Protein AF-A0A9X3WVS4-F1 (afdb_monomer_lite)

Radius of gyration: 22.99 Å; chains: 1; bounding box: 55×30×57 Å

pLDDT: mean 90.6, std 6.57, range [45.66, 96.5]

Secondary structure (DSSP, 8-state):
-EEEEEETTTTEEEEE-HHHHHT---GGGGT-TTTT-EEEETTT-TTT--SS-TTSHHHHHHHTTHHHHHHHHHIIIIIS-TTS-----HHHHHHHHHHHHHHHHHHHHHHHHTT-GGGTT-SS--

Sequence (126 aa):
MCNGGFEKDRQTLKKLCPAKQMGIICEGQAQCPVAQGIRIPLSEDRRIFTPIDRSSYKWEKEYDKRTAVERVNSRLDVSFGFELHTIRGMAEMKLRCGLALCVMLAMALGRIKENQPKKMRSLASA

Organism: NCBI:txid2950438

Foldseek 3Di:
DDWPAADVVQQWTWAADCCVVVVNDDPCLVVDPQNGTDIHHCVVDVVQDDNDHCPDPVVVVVVVCVVVVVVVVCCVCPVVPVVVVPDDDPVVVVVSNVVSVVVLQVQLVVCVVVVNNVCSRPPDPD

Structure (mmCIF, N/CA/C/O backbone):
data_AF-A0A9X3WVS4-F1
#
_entry.id   AF-A0A9X3WVS4-F1
#
loop_
_atom_site.group_PDB
_atom_site.id
_atom_site.type_symbol
_atom_site.label_atom_id
_atom_site.label_alt_id
_atom_site.label_comp_id
_atom_site.label_asym_id
_atom_site.label_entity_id
_atom_site.label_seq_id
_atom_site.pdbx_PDB_ins_code
_atom_site.Cartn_x
_atom_site.Cartn_y
_atom_site.Cartn_z
_atom_site.occupancy
_atom_site.B_iso_or_equiv
_atom_site.auth_seq_id
_atom_site.auth_comp_id
_atom_site.auth_asym_id
_atom_site.auth_atom_id
_atom_site.pdbx_PDB_model_num
ATOM 1 N N . MET A 1 1 ? 17.097 4.059 -15.216 1.00 78.56 1 MET A N 1
ATOM 2 C CA . MET A 1 1 ? 16.549 3.183 -16.281 1.00 78.56 1 MET A CA 1
ATOM 3 C C . MET A 1 1 ? 15.075 3.491 -16.464 1.00 78.56 1 MET A C 1
ATOM 5 O O . MET A 1 1 ? 14.419 3.776 -15.468 1.00 78.56 1 MET A O 1
ATOM 9 N N . CYS A 1 2 ? 14.561 3.452 -17.692 1.00 85.62 2 CYS A N 1
ATOM 10 C CA . CYS A 1 2 ? 13.142 3.697 -17.954 1.00 85.62 2 CYS A CA 1
ATOM 11 C C . CYS A 1 2 ? 12.296 2.498 -17.504 1.00 85.62 2 CYS A C 1
ATOM 13 O O . CYS A 1 2 ? 12.762 1.357 -17.525 1.00 85.62 2 CYS A O 1
ATOM 15 N N . ASN A 1 3 ? 11.057 2.746 -17.087 1.00 89.38 3 ASN A N 1
ATOM 16 C CA . ASN A 1 3 ? 10.135 1.685 -16.697 1.00 89.38 3 ASN A CA 1
ATOM 17 C C . ASN A 1 3 ? 9.663 0.905 -17.939 1.00 89.38 3 ASN A C 1
ATOM 19 O O . ASN A 1 3 ? 9.114 1.497 -18.864 1.00 89.38 3 ASN A O 1
ATOM 23 N N . GLY A 1 4 ? 9.884 -0.409 -17.953 1.00 88.56 4 GLY A N 1
ATOM 24 C CA . GLY A 1 4 ? 9.429 -1.334 -18.994 1.00 88.56 4 GLY A CA 1
ATOM 25 C C . GLY A 1 4 ? 8.180 -2.136 -18.624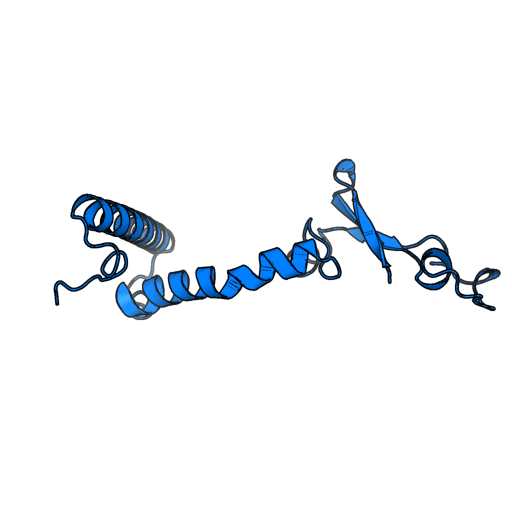 1.00 88.56 4 GLY A C 1
ATOM 26 O O . GLY A 1 4 ? 7.755 -2.968 -19.422 1.00 88.56 4 GLY A O 1
ATOM 27 N N . GLY A 1 5 ? 7.607 -1.901 -17.442 1.00 90.81 5 GLY A N 1
ATOM 28 C CA . GLY A 1 5 ? 6.403 -2.560 -16.947 1.00 90.81 5 GLY A CA 1
ATOM 29 C C . GLY A 1 5 ? 6.663 -3.824 -16.124 1.00 90.81 5 GLY A C 1
ATOM 30 O O . GLY A 1 5 ? 7.791 -4.305 -15.990 1.00 90.81 5 GLY A O 1
ATOM 31 N N . PHE A 1 6 ? 5.579 -4.350 -15.553 1.00 94.12 6 PHE A N 1
ATOM 32 C CA . PHE A 1 6 ? 5.568 -5.589 -14.779 1.00 94.12 6 PHE A CA 1
ATOM 33 C C . PHE A 1 6 ? 5.176 -6.777 -15.663 1.00 94.12 6 PHE A C 1
ATOM 35 O O . PHE A 1 6 ? 4.113 -6.774 -16.283 1.00 94.12 6 PHE A O 1
ATOM 42 N N . GLU A 1 7 ? 6.023 -7.804 -15.698 1.00 93.88 7 GLU A N 1
ATOM 43 C CA . GLU A 1 7 ? 5.786 -9.055 -16.420 1.00 93.88 7 GLU A CA 1
ATOM 44 C C . GLU A 1 7 ? 5.186 -10.089 -15.447 1.00 93.88 7 GLU A C 1
ATOM 46 O O . GLU A 1 7 ? 5.901 -10.706 -14.654 1.00 93.88 7 GLU A O 1
ATOM 51 N N . LYS A 1 8 ? 3.858 -10.279 -15.498 1.00 92.50 8 LYS A N 1
ATOM 52 C CA . LYS A 1 8 ? 3.109 -11.121 -14.543 1.00 92.50 8 LYS A CA 1
ATOM 53 C C . LYS A 1 8 ? 3.570 -12.581 -14.531 1.00 92.50 8 LYS A C 1
ATOM 55 O O . LYS A 1 8 ? 3.745 -13.134 -13.446 1.00 92.50 8 LYS A O 1
ATOM 60 N N . ASP A 1 9 ? 3.803 -13.174 -15.699 1.00 93.75 9 ASP A N 1
ATOM 61 C CA . ASP A 1 9 ? 4.169 -14.595 -15.821 1.00 93.75 9 ASP A CA 1
ATOM 62 C C . ASP A 1 9 ? 5.558 -14.890 -15.245 1.00 93.75 9 ASP A C 1
ATOM 64 O O . ASP A 1 9 ? 5.817 -15.979 -14.745 1.00 93.75 9 ASP A O 1
ATOM 68 N N . ARG A 1 10 ? 6.453 -13.896 -15.282 1.00 92.00 10 ARG A N 1
ATOM 69 C CA . ARG A 1 10 ? 7.840 -14.010 -14.812 1.00 92.00 10 ARG A CA 1
ATOM 70 C C . ARG A 1 10 ? 8.045 -13.459 -13.405 1.00 92.00 10 ARG A C 1
ATOM 72 O O . ARG A 1 10 ? 9.109 -13.662 -12.834 1.00 92.00 10 ARG A O 1
ATOM 79 N N . GLN A 1 11 ? 7.053 -12.749 -12.858 1.00 93.75 11 GLN A N 1
ATOM 80 C CA . GLN A 1 11 ? 7.178 -11.992 -11.610 1.00 93.75 11 GLN A CA 1
ATOM 81 C C . GLN A 1 11 ? 8.423 -11.084 -11.617 1.00 93.75 11 GLN A C 1
ATOM 83 O O . GLN A 1 11 ? 9.182 -11.032 -10.648 1.00 93.75 11 GLN A O 1
ATOM 88 N N . THR A 1 12 ? 8.630 -10.360 -12.722 1.00 94.88 12 THR A N 1
ATOM 89 C CA . THR A 1 12 ? 9.777 -9.461 -12.925 1.00 94.88 12 THR A CA 1
ATOM 90 C C . THR A 1 12 ? 9.337 -8.044 -13.274 1.00 94.88 12 THR A C 1
ATOM 92 O O . THR A 1 12 ? 8.360 -7.832 -13.994 1.00 94.88 12 THR A O 1
ATOM 95 N N . LEU A 1 13 ? 10.099 -7.055 -12.806 1.00 94.19 13 LEU A N 1
ATOM 96 C CA . LEU A 1 13 ? 10.047 -5.687 -13.316 1.00 94.19 13 LEU A CA 1
ATOM 97 C C . LEU A 1 13 ? 11.056 -5.536 -14.450 1.00 94.19 13 LEU A C 1
ATOM 99 O O . LEU A 1 13 ? 12.253 -5.774 -14.269 1.00 94.19 13 LEU A O 1
ATOM 103 N N . LYS A 1 14 ? 10.580 -5.116 -15.619 1.00 93.31 14 LYS A N 1
ATOM 104 C CA . LYS A 1 14 ? 11.440 -4.819 -16.760 1.00 93.31 14 LYS A CA 1
ATOM 105 C C . LYS A 1 14 ? 11.924 -3.377 -16.664 1.00 93.31 14 LYS A C 1
ATOM 107 O O . LYS A 1 14 ? 11.131 -2.449 -16.533 1.00 93.31 14 LYS A O 1
ATOM 112 N N . LYS A 1 15 ? 13.232 -3.173 -16.774 1.00 92.19 15 LYS A N 1
ATOM 113 C CA . LYS A 1 15 ? 13.874 -1.858 -16.818 1.00 92.19 15 LYS A CA 1
ATOM 114 C C . LYS A 1 15 ? 14.543 -1.683 -18.169 1.00 92.19 15 LYS A C 1
ATOM 116 O O . LYS A 1 15 ? 15.372 -2.494 -18.554 1.00 92.19 15 LYS A O 1
ATOM 121 N N . LEU A 1 16 ? 14.171 -0.641 -18.898 1.00 91.38 16 LEU A N 1
ATOM 122 C CA . LEU A 1 16 ? 14.650 -0.376 -20.252 1.00 91.38 16 LEU A CA 1
ATOM 123 C C . LEU A 1 16 ? 15.845 0.580 -20.243 1.00 91.38 16 LEU A C 1
ATOM 125 O O . LEU A 1 16 ? 15.983 1.434 -19.358 1.00 91.38 16 LEU A O 1
ATOM 129 N N . CYS A 1 17 ? 16.685 0.455 -21.271 1.00 90.38 17 CYS A N 1
ATOM 130 C CA . CYS A 1 17 ? 17.769 1.393 -21.528 1.00 90.38 17 CYS A CA 1
ATOM 131 C C . CYS A 1 17 ? 17.203 2.813 -21.756 1.00 90.38 17 CYS A C 1
ATOM 133 O O . CYS A 1 17 ? 16.389 2.991 -22.666 1.00 90.38 17 CYS A O 1
ATOM 135 N N . PRO A 1 18 ? 17.627 3.824 -20.970 1.00 88.88 18 PRO A N 1
ATOM 136 C CA . PRO A 1 18 ? 17.181 5.204 -21.155 1.00 88.88 18 PRO A CA 1
ATOM 137 C C . PRO A 1 18 ? 17.539 5.773 -22.519 1.00 88.88 18 PRO A C 1
ATOM 139 O O . PRO A 1 18 ? 16.694 6.400 -23.140 1.00 88.88 18 PRO A O 1
ATOM 142 N N . ALA A 1 19 ? 18.754 5.509 -23.007 1.00 89.31 19 ALA A N 1
ATOM 143 C CA . ALA A 1 19 ? 19.219 6.044 -24.282 1.00 89.31 19 ALA A CA 1
ATOM 144 C C . ALA A 1 19 ? 18.302 5.614 -25.434 1.00 89.31 19 ALA A C 1
ATOM 146 O O . ALA A 1 19 ? 17.805 6.446 -26.184 1.00 89.31 19 ALA A O 1
ATOM 147 N N . LYS A 1 20 ? 17.957 4.322 -25.479 1.00 86.62 20 LYS A N 1
ATOM 148 C CA . LYS A 1 20 ? 17.029 3.781 -26.477 1.00 86.62 20 LYS A CA 1
ATOM 149 C C . LYS A 1 20 ? 15.616 4.349 -26.340 1.00 86.62 20 LYS A C 1
ATOM 151 O O . LYS A 1 20 ? 14.981 4.634 -27.347 1.00 86.62 20 LYS A O 1
ATOM 156 N N . GLN A 1 21 ? 15.120 4.500 -25.112 1.00 88.44 21 GLN A N 1
ATOM 157 C CA . GLN A 1 21 ? 13.737 4.921 -24.880 1.00 88.44 21 GLN A CA 1
ATOM 158 C C . GLN A 1 21 ? 13.525 6.432 -25.011 1.00 88.44 21 GLN A C 1
ATOM 160 O O . GLN A 1 21 ? 12.426 6.866 -25.337 1.00 88.44 21 GLN A O 1
ATOM 165 N N . MET A 1 22 ? 14.564 7.225 -24.757 1.00 87.19 22 MET A N 1
ATOM 166 C CA . MET A 1 22 ? 14.542 8.686 -24.850 1.00 87.19 22 MET A CA 1
ATOM 167 C C . MET A 1 22 ? 15.163 9.204 -26.156 1.00 87.19 22 MET A C 1
ATOM 169 O O . MET A 1 22 ? 15.255 10.412 -26.337 1.00 87.19 22 MET A O 1
ATOM 173 N N . GLY A 1 23 ? 15.593 8.313 -27.059 1.00 88.00 23 GLY A N 1
ATOM 174 C CA . GLY A 1 23 ? 16.173 8.679 -28.356 1.00 88.00 23 GLY A CA 1
ATOM 175 C C . GLY A 1 23 ? 17.554 9.339 -28.272 1.00 88.00 23 GLY A C 1
ATOM 176 O O . GLY A 1 23 ? 17.930 10.082 -29.171 1.00 88.00 23 GLY A O 1
ATOM 177 N N . ILE A 1 24 ? 18.305 9.095 -27.196 1.00 89.56 24 ILE A N 1
ATOM 178 C CA . ILE A 1 24 ? 19.643 9.662 -26.988 1.00 89.56 24 ILE A CA 1
ATOM 179 C C . ILE A 1 24 ? 20.673 8.744 -27.649 1.00 89.56 24 ILE A C 1
ATOM 181 O O . ILE A 1 24 ? 20.667 7.532 -27.421 1.00 89.56 24 ILE A O 1
ATOM 185 N N . ILE A 1 25 ? 21.585 9.321 -28.434 1.00 89.25 25 ILE A N 1
ATOM 186 C CA . ILE A 1 25 ? 22.692 8.578 -29.041 1.00 89.25 25 ILE A CA 1
ATOM 187 C C . ILE A 1 25 ? 23.701 8.233 -27.945 1.00 89.25 25 ILE A C 1
ATOM 189 O O . ILE A 1 25 ? 24.265 9.114 -27.301 1.00 89.25 25 ILE A O 1
ATOM 193 N N . CYS A 1 26 ? 23.909 6.938 -27.713 1.00 88.56 26 CYS A N 1
ATOM 194 C CA . CYS A 1 26 ? 24.881 6.432 -26.753 1.00 88.56 26 CYS A CA 1
ATOM 195 C C . CYS A 1 26 ? 26.007 5.719 -27.505 1.00 88.56 26 CYS A C 1
ATOM 197 O O . CYS A 1 26 ? 25.794 4.653 -28.078 1.00 88.56 26 CYS A O 1
ATOM 199 N N . GLU A 1 27 ? 27.212 6.287 -27.473 1.00 89.31 27 GLU A N 1
ATOM 200 C CA . GLU A 1 27 ? 28.397 5.746 -28.162 1.00 89.31 27 GLU A CA 1
ATOM 201 C C . GLU A 1 27 ? 28.744 4.320 -27.697 1.00 89.31 27 GLU A C 1
ATOM 203 O O . GLU A 1 27 ? 29.131 3.467 -28.491 1.00 89.31 27 GLU A O 1
ATOM 208 N N . GLY A 1 28 ? 28.507 4.018 -26.416 1.00 87.94 28 GLY A N 1
ATOM 209 C CA . GLY A 1 28 ? 28.723 2.696 -25.823 1.00 87.94 28 GLY A CA 1
ATOM 210 C C . GLY A 1 28 ? 27.591 1.688 -26.050 1.00 87.94 28 GLY A C 1
ATOM 211 O O . GLY A 1 28 ? 27.637 0.591 -25.494 1.00 87.94 28 GLY A O 1
ATOM 212 N N . GLN A 1 29 ? 26.553 2.017 -26.829 1.00 85.00 29 GLN A N 1
ATOM 213 C CA . GLN A 1 29 ? 25.376 1.153 -26.975 1.00 85.00 29 GLN A CA 1
ATOM 214 C C . GLN A 1 29 ? 25.715 -0.226 -27.561 1.00 85.00 29 GLN A C 1
ATOM 216 O O . GLN A 1 29 ? 25.109 -1.214 -27.150 1.00 85.00 29 GLN A O 1
ATOM 221 N N . ALA A 1 30 ? 26.692 -0.303 -28.470 1.00 85.25 30 ALA A N 1
ATOM 222 C CA . ALA A 1 30 ? 27.109 -1.555 -29.107 1.00 85.25 30 ALA A CA 1
ATOM 223 C C . ALA A 1 30 ? 27.800 -2.533 -28.139 1.00 85.25 30 ALA A C 1
ATOM 225 O O . ALA A 1 30 ? 27.710 -3.743 -28.319 1.00 85.25 30 ALA A O 1
ATOM 226 N N . GLN A 1 31 ? 28.468 -2.015 -27.106 1.00 91.00 31 GLN A N 1
ATOM 227 C CA . GLN A 1 31 ? 29.233 -2.810 -26.136 1.00 91.00 31 GLN A CA 1
ATOM 228 C C . GLN A 1 31 ? 28.471 -3.011 -24.816 1.00 91.00 31 GLN A C 1
ATOM 230 O O . GLN A 1 31 ? 28.911 -3.755 -23.942 1.00 91.00 31 GLN A O 1
ATOM 235 N N . CYS A 1 32 ? 27.327 -2.344 -24.645 1.00 88.06 32 CYS A N 1
ATOM 236 C CA . CYS A 1 32 ? 26.597 -2.328 -23.387 1.00 88.06 32 CYS A CA 1
ATOM 237 C C . CYS A 1 32 ? 25.792 -3.629 -23.179 1.00 88.06 32 CYS A C 1
ATOM 239 O O . CYS A 1 32 ? 24.824 -3.875 -23.907 1.00 88.06 32 CYS A O 1
ATOM 241 N N . PRO A 1 33 ? 26.084 -4.425 -22.130 1.00 85.44 33 PRO A N 1
ATOM 242 C CA . PRO A 1 33 ? 25.406 -5.703 -21.882 1.00 85.44 33 PRO A CA 1
ATOM 243 C C . PRO A 1 33 ? 23.924 -5.538 -21.508 1.00 85.44 33 PRO A C 1
ATOM 245 O O . PRO A 1 33 ? 23.147 -6.485 -21.580 1.00 85.44 33 PRO A O 1
ATOM 248 N N . VAL A 1 34 ? 23.510 -4.325 -21.124 1.00 85.94 34 VAL A N 1
ATOM 249 C CA . VAL A 1 34 ? 22.138 -3.992 -20.710 1.00 85.94 34 VAL A CA 1
ATOM 250 C C . VAL A 1 34 ? 21.405 -3.111 -21.727 1.00 85.94 34 VAL A C 1
ATOM 252 O O . VAL A 1 34 ? 20.359 -2.542 -21.411 1.00 85.94 34 VAL A O 1
ATOM 255 N N . ALA A 1 35 ? 21.912 -2.995 -22.960 1.00 83.56 35 ALA A N 1
ATOM 256 C CA . ALA A 1 35 ? 21.332 -2.139 -24.002 1.00 83.56 35 ALA A CA 1
ATOM 257 C C . ALA A 1 35 ? 19.854 -2.460 -24.315 1.00 83.56 35 ALA A C 1
ATOM 259 O O . ALA A 1 35 ? 19.081 -1.572 -24.680 1.00 83.56 35 ALA A O 1
ATOM 260 N N . GLN A 1 36 ? 19.430 -3.716 -24.139 1.00 83.25 36 GLN A N 1
ATOM 261 C CA . GLN A 1 36 ? 18.036 -4.145 -24.325 1.00 83.25 36 GLN A CA 1
ATOM 262 C C . GLN A 1 36 ? 17.153 -3.947 -23.078 1.00 83.25 36 GLN A C 1
ATOM 264 O O . GLN A 1 36 ? 15.926 -4.044 -23.164 1.00 83.25 36 GLN A O 1
ATOM 269 N N . GLY A 1 37 ? 17.763 -3.629 -21.936 1.00 89.06 37 GLY A N 1
ATOM 270 C CA . GLY A 1 37 ? 17.127 -3.581 -20.627 1.00 89.06 37 GLY A CA 1
ATOM 271 C C . GLY A 1 37 ? 17.382 -4.828 -19.780 1.00 89.06 37 GLY A C 1
ATOM 272 O O . GLY A 1 37 ? 17.787 -5.874 -20.280 1.00 89.06 37 GLY A O 1
ATOM 273 N N . ILE A 1 38 ? 17.123 -4.704 -18.481 1.00 93.00 38 ILE A N 1
ATOM 274 C CA . ILE A 1 38 ? 17.255 -5.777 -17.491 1.00 93.00 38 ILE A CA 1
ATOM 275 C C . ILE A 1 38 ? 15.887 -6.176 -16.947 1.00 93.00 38 ILE A C 1
ATOM 277 O O . ILE A 1 38 ? 14.918 -5.415 -17.014 1.00 93.00 38 ILE A O 1
ATOM 281 N N . ARG A 1 39 ? 15.816 -7.374 -16.377 1.00 93.50 39 ARG A N 1
ATOM 282 C CA . ARG A 1 39 ? 14.658 -7.851 -15.624 1.00 93.50 39 ARG A CA 1
ATOM 283 C C . ARG A 1 39 ? 15.083 -8.081 -14.192 1.00 93.50 39 ARG A C 1
ATOM 285 O O . ARG A 1 39 ? 16.076 -8.761 -13.962 1.00 93.50 39 ARG A O 1
ATOM 292 N N . ILE A 1 40 ? 14.327 -7.521 -13.260 1.00 93.56 40 ILE A N 1
ATOM 293 C CA . ILE A 1 40 ? 14.586 -7.660 -11.833 1.00 93.56 40 ILE A CA 1
ATOM 294 C C . ILE A 1 40 ? 13.461 -8.510 -11.237 1.00 93.56 40 ILE A C 1
ATOM 296 O O . ILE A 1 40 ? 12.302 -8.080 -11.292 1.00 93.56 40 ILE A O 1
ATOM 300 N N . PRO A 1 41 ? 13.753 -9.714 -10.717 1.00 95.12 41 PRO A N 1
ATOM 301 C CA . PRO A 1 41 ? 12.766 -10.534 -10.024 1.00 95.12 41 PRO A CA 1
ATOM 302 C C . PRO A 1 41 ? 12.213 -9.825 -8.786 1.00 95.12 41 PRO A C 1
ATOM 304 O O . PRO A 1 41 ? 12.960 -9.232 -8.012 1.00 95.12 41 PRO A O 1
ATOM 307 N N . LEU A 1 42 ? 10.905 -9.944 -8.546 1.00 93.50 42 LEU A N 1
ATOM 308 C CA . LEU A 1 42 ? 10.280 -9.450 -7.310 1.00 93.50 42 LEU A CA 1
ATOM 309 C C . LEU A 1 42 ? 10.793 -10.183 -6.056 1.00 93.50 42 LEU A C 1
ATOM 311 O O . LEU A 1 42 ? 10.611 -9.697 -4.942 1.00 93.50 42 LEU A O 1
ATOM 315 N N . SER A 1 43 ? 11.387 -11.367 -6.225 1.00 95.00 43 SER A N 1
ATOM 316 C CA . SER A 1 43 ? 11.974 -12.161 -5.143 1.00 95.00 43 SER A CA 1
ATOM 317 C C . SER A 1 43 ? 13.301 -11.614 -4.626 1.00 95.00 43 SER A C 1
ATOM 319 O O . SER A 1 43 ? 13.672 -11.983 -3.519 1.00 95.00 43 SER A O 1
ATOM 321 N N . GLU A 1 44 ? 13.990 -10.759 -5.392 1.00 93.69 44 GLU A N 1
ATOM 322 C CA . GLU A 1 44 ? 15.276 -10.168 -4.992 1.00 93.69 44 GLU A CA 1
ATOM 323 C C . GLU A 1 44 ? 15.123 -9.374 -3.688 1.00 93.69 44 GLU A C 1
ATOM 325 O O . GLU A 1 44 ? 15.828 -9.592 -2.711 1.00 93.69 44 GLU A O 1
ATOM 330 N N . ASP A 1 45 ? 14.118 -8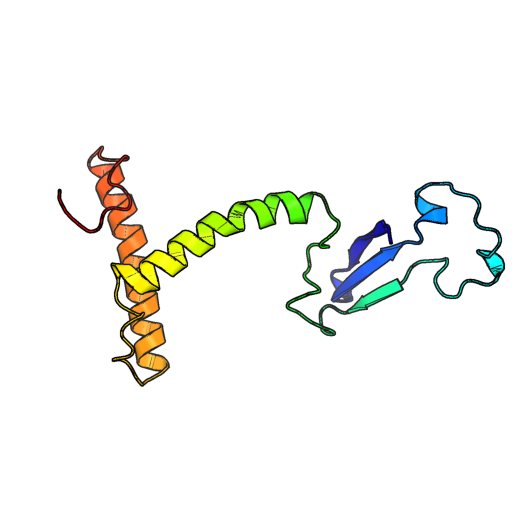.499 -3.654 1.00 92.75 45 ASP A N 1
ATOM 331 C CA . ASP A 1 45 ? 13.653 -7.833 -2.445 1.00 92.75 45 ASP A CA 1
ATOM 332 C C . ASP A 1 45 ? 12.202 -7.394 -2.657 1.00 92.75 45 ASP A C 1
ATOM 334 O O . ASP A 1 45 ? 11.920 -6.438 -3.379 1.00 92.75 45 ASP A O 1
ATOM 338 N N . ARG A 1 46 ? 11.265 -8.070 -1.987 1.00 88.56 46 ARG A N 1
ATOM 339 C CA . ARG A 1 46 ? 9.821 -7.808 -2.107 1.00 88.56 46 ARG A CA 1
ATOM 340 C C . ARG A 1 46 ? 9.403 -6.442 -1.544 1.00 88.56 46 ARG A C 1
ATOM 342 O O . ARG A 1 46 ? 8.316 -5.959 -1.859 1.00 88.56 46 ARG A O 1
ATOM 349 N N . ARG A 1 47 ? 10.220 -5.827 -0.681 1.00 88.56 47 ARG A N 1
ATOM 350 C CA . ARG A 1 47 ? 9.980 -4.480 -0.135 1.00 88.56 47 ARG A CA 1
ATOM 351 C C . ARG A 1 47 ? 10.376 -3.413 -1.148 1.00 88.56 47 ARG A C 1
ATOM 353 O O . ARG A 1 47 ? 9.745 -2.354 -1.207 1.00 88.56 47 ARG A O 1
ATOM 360 N N . ILE A 1 48 ? 11.411 -3.683 -1.942 1.00 89.12 48 ILE A N 1
ATOM 361 C CA . ILE A 1 48 ? 11.909 -2.769 -2.973 1.00 89.12 48 ILE A CA 1
ATOM 362 C C . ILE A 1 48 ? 11.172 -2.964 -4.295 1.00 89.12 48 ILE A C 1
ATOM 364 O O . ILE A 1 48 ? 10.626 -2.009 -4.853 1.00 89.12 48 ILE A O 1
ATOM 368 N N . PHE A 1 49 ? 11.117 -4.199 -4.770 1.00 92.50 49 PHE A N 1
ATOM 369 C CA . PHE A 1 49 ? 10.525 -4.578 -6.039 1.00 92.50 49 PHE A CA 1
ATOM 370 C C . PHE A 1 49 ? 9.107 -5.084 -5.808 1.00 92.50 49 PHE A C 1
ATOM 372 O O . PHE A 1 49 ? 8.867 -6.206 -5.362 1.00 92.50 49 PHE A O 1
ATOM 379 N N . THR A 1 50 ? 8.146 -4.220 -6.120 1.00 92.12 50 THR A N 1
ATOM 380 C CA . THR A 1 50 ? 6.721 -4.555 -6.084 1.00 92.12 50 THR A CA 1
ATOM 381 C C . THR A 1 50 ? 6.176 -4.694 -7.509 1.00 92.12 50 THR A C 1
ATOM 383 O O . THR A 1 50 ? 6.833 -4.264 -8.456 1.00 92.12 50 THR A O 1
ATOM 386 N N . PRO A 1 51 ? 4.961 -5.237 -7.705 1.00 92.44 51 PRO A N 1
ATOM 387 C CA . PRO A 1 51 ? 4.325 -5.282 -9.025 1.00 92.44 51 PRO A CA 1
ATOM 388 C C . PRO A 1 51 ? 4.111 -3.904 -9.669 1.00 92.44 51 PRO A C 1
ATOM 390 O O . PRO A 1 51 ? 3.854 -3.812 -10.866 1.00 92.44 51 PRO A O 1
ATOM 393 N N . ILE A 1 52 ? 4.177 -2.828 -8.881 1.00 91.81 52 ILE A N 1
ATOM 394 C CA . ILE A 1 52 ? 4.162 -1.461 -9.383 1.00 91.81 52 ILE A CA 1
ATOM 395 C C . ILE A 1 52 ? 5.594 -0.940 -9.324 1.00 91.81 52 ILE A C 1
ATOM 397 O O . ILE A 1 52 ? 6.217 -0.861 -8.266 1.00 91.81 52 ILE A O 1
ATOM 401 N N . ASP A 1 53 ? 6.118 -0.580 -10.486 1.00 90.81 53 ASP A N 1
ATOM 402 C CA . ASP A 1 53 ? 7.457 -0.031 -10.585 1.00 90.81 53 ASP A CA 1
ATOM 403 C C . ASP A 1 53 ? 7.556 1.314 -9.845 1.00 90.81 53 ASP A C 1
ATOM 405 O O . ASP A 1 53 ? 6.766 2.222 -10.110 1.00 90.81 53 ASP A O 1
ATOM 409 N N . ARG A 1 54 ? 8.548 1.462 -8.959 1.00 89.75 54 ARG A N 1
ATOM 410 C CA . ARG A 1 54 ? 8.763 2.677 -8.156 1.00 89.75 54 ARG A CA 1
ATOM 411 C C . ARG A 1 54 ? 8.977 3.951 -8.973 1.00 89.75 54 ARG A C 1
ATOM 413 O O . ARG A 1 54 ? 8.659 5.029 -8.493 1.00 89.75 54 ARG A O 1
ATOM 420 N N . SER A 1 55 ? 9.506 3.844 -10.193 1.00 89.06 55 SER A N 1
ATOM 421 C CA . SER A 1 55 ? 9.704 4.993 -11.083 1.00 89.06 55 SER A CA 1
ATOM 422 C C . SER A 1 55 ? 8.479 5.286 -11.956 1.00 89.06 55 SER A C 1
ATOM 424 O O . SER A 1 55 ? 8.590 6.016 -12.936 1.00 89.06 55 SER A O 1
ATOM 426 N N . SER A 1 56 ? 7.332 4.656 -11.688 1.00 90.62 56 SER A N 1
ATOM 427 C CA . SER A 1 56 ? 6.091 4.898 -12.424 1.00 90.62 56 SER A CA 1
ATOM 428 C C . SER A 1 56 ? 5.239 5.973 -11.755 1.00 90.62 56 SER A C 1
ATOM 430 O O . SER A 1 56 ? 5.121 6.009 -10.534 1.00 90.62 56 SER A O 1
ATOM 432 N N . TYR A 1 57 ? 4.516 6.754 -12.560 1.00 91.81 57 TYR A N 1
ATOM 433 C CA . TYR A 1 57 ? 3.483 7.669 -12.056 1.00 91.81 57 TYR A CA 1
ATOM 434 C C . TYR A 1 57 ? 2.385 6.952 -11.257 1.00 91.81 57 TYR A C 1
ATOM 436 O O . TYR A 1 57 ? 1.727 7.545 -10.409 1.00 91.81 57 TYR A O 1
ATOM 444 N N . LYS A 1 58 ? 2.156 5.659 -11.530 1.00 93.38 58 LYS A N 1
ATOM 445 C CA . LYS A 1 58 ? 1.215 4.848 -10.751 1.00 93.38 58 LYS A CA 1
ATOM 446 C C . LYS A 1 58 ? 1.727 4.630 -9.328 1.00 93.38 58 LYS A C 1
ATOM 448 O O . LYS A 1 58 ? 0.931 4.703 -8.402 1.00 93.38 58 LYS A O 1
ATOM 453 N N . TRP A 1 59 ? 3.023 4.369 -9.156 1.00 93.38 59 TRP A N 1
ATOM 454 C CA . TRP A 1 59 ? 3.620 4.241 -7.829 1.00 93.38 59 TRP A CA 1
ATOM 455 C C . TRP A 1 59 ? 3.469 5.528 -7.037 1.00 93.38 59 TRP A C 1
ATOM 457 O O . TRP A 1 59 ? 2.978 5.465 -5.922 1.00 93.38 59 TRP A O 1
ATOM 467 N N . GLU A 1 60 ? 3.821 6.669 -7.628 1.00 93.75 60 GLU A N 1
ATOM 468 C CA . GLU A 1 60 ? 3.684 7.987 -6.999 1.00 93.75 60 GLU A CA 1
ATOM 469 C C . GLU A 1 60 ? 2.260 8.211 -6.465 1.00 93.75 60 GLU A C 1
ATOM 471 O O . GLU A 1 60 ? 2.062 8.332 -5.259 1.00 93.75 60 GLU A O 1
ATOM 476 N N . LYS A 1 61 ? 1.248 8.080 -7.334 1.00 95.19 61 LYS A N 1
ATOM 477 C CA . LYS A 1 61 ? -0.170 8.246 -6.963 1.00 95.19 61 LYS A CA 1
ATOM 478 C C . LYS A 1 61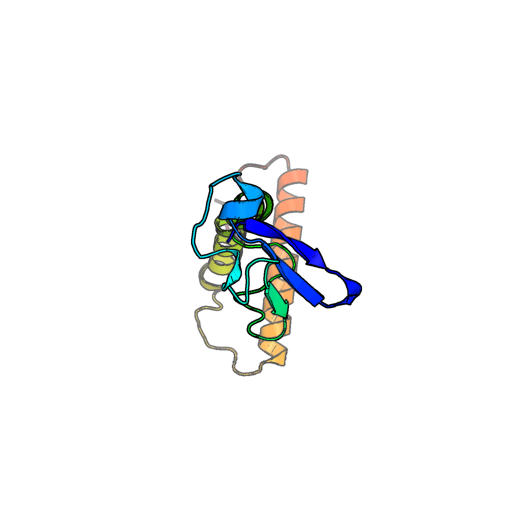 ? -0.644 7.299 -5.858 1.00 95.19 61 LYS A C 1
ATOM 480 O O . LYS A 1 61 ? -1.501 7.664 -5.053 1.00 95.19 61 LYS A O 1
ATOM 485 N N . GLU A 1 62 ? -0.174 6.054 -5.852 1.00 93.88 62 GLU A N 1
ATOM 486 C CA . GLU A 1 62 ? -0.542 5.094 -4.806 1.00 93.88 62 GLU A CA 1
ATOM 487 C C . GLU A 1 62 ? 0.230 5.345 -3.505 1.00 93.88 62 GLU A C 1
ATOM 489 O O . GLU A 1 62 ? -0.337 5.231 -2.419 1.00 93.88 62 GLU A O 1
ATOM 494 N N . TYR A 1 63 ? 1.501 5.735 -3.599 1.00 93.44 63 TYR A N 1
ATOM 495 C CA . TYR A 1 63 ? 2.363 6.012 -2.456 1.00 93.44 63 TYR A CA 1
ATOM 496 C C . TYR A 1 63 ? 1.966 7.301 -1.726 1.00 93.44 63 TYR A C 1
ATOM 498 O O . TYR A 1 63 ? 2.090 7.362 -0.504 1.00 93.44 63 TYR A O 1
ATOM 506 N N . ASP A 1 64 ? 1.368 8.275 -2.414 1.00 95.25 64 ASP A N 1
ATOM 507 C CA . ASP A 1 64 ? 0.772 9.469 -1.793 1.00 95.25 64 ASP A CA 1
ATOM 508 C C . ASP A 1 64 ? -0.322 9.123 -0.766 1.00 95.25 64 ASP A C 1
ATOM 510 O O . ASP A 1 64 ? -0.572 9.865 0.188 1.00 95.25 64 ASP A O 1
ATOM 514 N N . LYS A 1 65 ? -0.954 7.948 -0.892 1.00 94.56 65 LYS A N 1
ATOM 515 C CA . LYS A 1 65 ? -1.946 7.455 0.075 1.00 94.56 65 LYS A CA 1
ATOM 516 C C . LYS A 1 65 ? -1.304 6.882 1.345 1.00 94.56 65 LYS A C 1
ATOM 518 O O . LYS A 1 65 ? -2.034 6.576 2.290 1.00 94.56 65 LYS A O 1
ATOM 523 N N . ARG A 1 66 ? 0.031 6.767 1.425 1.00 94.81 66 ARG A N 1
ATOM 524 C CA . ARG A 1 66 ? 0.769 6.229 2.587 1.00 94.81 66 ARG A CA 1
ATOM 525 C C . ARG A 1 66 ? 0.367 6.903 3.891 1.00 94.81 66 ARG A C 1
ATOM 527 O O . ARG A 1 66 ? 0.107 6.213 4.872 1.00 94.81 66 ARG A O 1
ATOM 534 N N . THR A 1 67 ? 0.219 8.225 3.893 1.00 95.62 67 THR A N 1
ATOM 535 C CA . THR A 1 67 ? -0.162 8.980 5.095 1.00 95.62 67 THR A CA 1
ATOM 536 C C . THR A 1 67 ? -1.516 8.524 5.653 1.00 95.62 67 THR A C 1
ATOM 538 O O . THR A 1 67 ? -1.766 8.606 6.853 1.00 95.62 67 THR A O 1
ATOM 541 N N . ALA A 1 68 ? -2.424 8.014 4.810 1.00 93.31 68 ALA A N 1
ATOM 542 C CA . ALA A 1 68 ? -3.679 7.434 5.281 1.00 93.31 68 ALA A CA 1
ATOM 543 C C . ALA A 1 68 ? -3.463 6.136 6.067 1.00 93.31 68 ALA A C 1
ATOM 545 O O . ALA A 1 68 ? -4.108 5.954 7.097 1.00 93.31 68 ALA A O 1
ATOM 546 N N . VAL A 1 69 ? -2.539 5.284 5.619 1.00 93.75 69 VAL A N 1
ATOM 547 C CA . VAL A 1 69 ? -2.149 4.049 6.315 1.00 93.75 69 VAL A CA 1
ATOM 548 C C . VAL A 1 69 ? -1.433 4.375 7.626 1.00 93.75 69 VAL A C 1
ATOM 550 O O . VAL A 1 69 ? -1.773 3.818 8.665 1.00 93.75 69 VAL A O 1
ATOM 553 N N . GLU A 1 70 ? -0.517 5.343 7.619 1.00 94.75 70 GLU A N 1
ATOM 554 C CA . GLU A 1 70 ? 0.196 5.785 8.827 1.00 94.75 70 GLU A CA 1
ATOM 555 C C . GLU A 1 70 ? -0.761 6.321 9.899 1.00 94.75 70 GLU A C 1
ATOM 557 O O . GLU A 1 70 ? -0.606 6.007 11.077 1.00 94.75 70 GLU A O 1
ATOM 562 N N . ARG A 1 71 ? -1.821 7.039 9.504 1.00 93.00 71 ARG A N 1
ATOM 563 C CA . ARG A 1 71 ? -2.884 7.455 10.434 1.00 93.00 71 ARG A CA 1
ATOM 564 C C . ARG A 1 71 ? -3.642 6.277 11.048 1.00 93.00 71 ARG A C 1
ATOM 566 O O . ARG A 1 71 ? -4.073 6.380 12.191 1.00 93.00 71 ARG A O 1
ATOM 573 N N . VAL A 1 72 ? -3.840 5.180 10.316 1.00 93.38 72 VAL A N 1
ATOM 574 C CA . VAL A 1 72 ? -4.459 3.964 10.877 1.00 93.38 72 VAL A CA 1
ATOM 575 C C . VAL A 1 72 ? -3.515 3.314 11.886 1.00 93.38 72 VAL A C 1
ATOM 577 O O . VAL A 1 72 ? -3.954 2.984 12.985 1.00 93.38 72 VAL A O 1
ATOM 580 N N . ASN A 1 73 ? -2.226 3.210 11.557 1.00 93.94 73 ASN A N 1
ATOM 581 C CA . ASN A 1 73 ? -1.218 2.661 12.464 1.00 93.94 73 ASN A CA 1
ATOM 582 C C . ASN A 1 73 ? -1.103 3.490 13.748 1.00 93.94 73 ASN A C 1
ATOM 584 O O . ASN A 1 73 ? -1.172 2.928 14.832 1.00 93.94 73 ASN A O 1
ATOM 588 N N . SER A 1 74 ? -1.045 4.820 13.641 1.00 93.31 74 SER A N 1
ATOM 589 C CA . SER A 1 74 ? -1.029 5.716 14.806 1.00 93.31 74 SER A CA 1
ATOM 590 C C . SER A 1 74 ? -2.256 5.529 15.708 1.00 93.31 74 SER A C 1
ATOM 592 O O . SER A 1 74 ? -2.134 5.580 16.928 1.00 93.31 74 SER A O 1
ATOM 594 N N . ARG A 1 75 ? -3.441 5.255 15.143 1.00 91.88 75 ARG A N 1
ATOM 595 C CA . ARG A 1 75 ? -4.642 4.963 15.945 1.00 91.88 75 ARG A CA 1
ATOM 596 C C . ARG A 1 75 ? -4.555 3.620 16.653 1.00 91.88 75 ARG A C 1
ATOM 598 O O . ARG A 1 75 ? -4.985 3.538 17.797 1.00 91.88 75 ARG A O 1
ATOM 605 N N . LEU A 1 76 ? -4.050 2.583 15.983 1.00 92.50 76 LEU A N 1
ATOM 606 C CA . LEU A 1 76 ? -3.817 1.282 16.619 1.00 92.50 76 LEU A CA 1
ATOM 607 C C . LEU A 1 76 ? -2.859 1.425 17.805 1.00 92.50 76 LEU A C 1
ATOM 609 O O . LEU A 1 76 ? -3.137 0.898 18.876 1.00 92.50 76 LEU A O 1
ATOM 613 N N . ASP A 1 77 ? -1.776 2.168 17.605 1.00 91.81 77 ASP A N 1
ATOM 614 C CA . ASP A 1 77 ? -0.710 2.327 18.587 1.00 91.81 77 ASP A CA 1
ATOM 615 C C . ASP A 1 77 ? -1.169 3.170 19.786 1.00 91.81 77 ASP A C 1
ATOM 617 O O . ASP A 1 77 ? -1.251 2.665 20.903 1.00 91.81 77 ASP A O 1
ATOM 621 N N . VAL A 1 78 ? -1.596 4.413 19.530 1.00 91.12 78 VAL A N 1
ATOM 622 C CA . VAL A 1 78 ? -1.919 5.405 20.568 1.00 91.12 78 VAL A CA 1
ATOM 623 C C . VAL A 1 78 ? -3.360 5.266 21.056 1.00 91.12 78 VAL A C 1
ATOM 625 O O . VAL A 1 78 ? -3.627 5.160 22.247 1.00 91.12 78 VAL A O 1
ATOM 628 N N . SER A 1 79 ? -4.343 5.268 20.148 1.00 88.94 79 SER A N 1
ATOM 629 C CA . SER A 1 79 ? -5.755 5.345 20.559 1.00 88.94 79 SER A CA 1
ATOM 630 C C . SER A 1 79 ? -6.320 4.027 21.090 1.00 88.94 79 SER A C 1
ATOM 632 O O . SER A 1 79 ? -7.219 4.047 21.925 1.00 88.94 79 SER A O 1
ATOM 634 N N . PHE A 1 80 ? -5.826 2.893 20.591 1.00 89.56 80 PHE A N 1
ATOM 635 C CA . PHE A 1 80 ? -6.156 1.561 21.110 1.00 89.56 80 PHE A CA 1
ATOM 636 C C . PHE A 1 80 ? -5.098 1.033 22.094 1.00 89.56 80 PHE A C 1
ATOM 638 O O . PHE A 1 80 ? -5.273 -0.057 22.637 1.00 89.56 80 PHE A O 1
ATOM 645 N N . GLY A 1 81 ? -4.040 1.812 22.359 1.00 90.12 81 GLY A N 1
ATOM 646 C CA . GLY A 1 81 ? -3.046 1.538 23.395 1.00 90.12 81 GLY A CA 1
ATOM 647 C C . GLY A 1 81 ? -2.152 0.332 23.116 1.00 90.12 81 GLY A C 1
ATOM 648 O O . GLY A 1 81 ? -1.643 -0.267 24.062 1.00 90.12 81 GLY A O 1
ATOM 649 N N . PHE A 1 82 ? -1.965 -0.061 21.852 1.00 91.12 82 PHE A N 1
ATOM 650 C CA . PHE A 1 82 ? -1.044 -1.150 21.512 1.00 91.12 82 PHE A CA 1
ATOM 651 C C . PHE A 1 82 ? 0.435 -0.767 21.638 1.00 91.12 82 PHE A C 1
ATOM 653 O O . PHE A 1 82 ? 1.271 -1.669 21.690 1.00 91.12 82 PHE A O 1
ATOM 660 N N . GLU A 1 83 ? 0.746 0.522 21.810 1.00 90.31 83 GLU A N 1
ATOM 661 C CA . GLU A 1 83 ? 2.078 0.983 22.229 1.00 90.31 83 GLU A CA 1
ATOM 662 C C . GLU A 1 83 ? 2.438 0.486 23.643 1.00 90.31 83 GLU A C 1
ATOM 664 O O . GLU A 1 83 ? 3.610 0.327 24.000 1.00 90.31 83 GLU A O 1
ATOM 669 N N . LEU A 1 84 ? 1.423 0.185 24.461 1.00 89.44 84 LEU A N 1
ATOM 670 C CA . LEU A 1 84 ? 1.589 -0.437 25.766 1.00 89.44 84 LEU A CA 1
ATOM 671 C C . LEU A 1 84 ? 1.689 -1.949 25.571 1.00 89.44 84 LEU A C 1
ATOM 673 O O . LEU A 1 84 ? 0.685 -2.657 25.450 1.00 89.44 84 LEU A O 1
ATOM 677 N N . HIS A 1 85 ? 2.926 -2.444 25.576 1.00 83.44 85 HIS A N 1
ATOM 678 C CA . HIS A 1 85 ? 3.308 -3.832 25.298 1.00 83.44 85 HIS A CA 1
ATOM 679 C C . HIS A 1 85 ? 2.906 -4.809 26.426 1.00 83.44 85 HIS A C 1
ATOM 681 O O . HIS A 1 85 ? 3.725 -5.516 27.010 1.00 83.44 85 HIS A O 1
ATOM 687 N N . THR A 1 86 ? 1.616 -4.846 26.750 1.00 89.31 86 THR A N 1
ATOM 688 C CA . THR A 1 86 ? 1.008 -5.712 27.769 1.00 89.31 86 THR A CA 1
ATOM 689 C C . THR A 1 86 ? 0.689 -7.107 27.226 1.00 89.31 86 THR A C 1
ATOM 691 O O . THR A 1 86 ? 0.600 -8.068 27.988 1.00 89.31 86 THR A O 1
ATOM 694 N N . ILE A 1 87 ? 0.555 -7.236 25.904 1.00 89.56 87 ILE A N 1
ATOM 695 C CA . ILE A 1 87 ? 0.213 -8.479 25.208 1.00 89.56 87 ILE A CA 1
ATOM 696 C C . ILE A 1 87 ? 1.499 -9.173 24.763 1.00 89.56 87 ILE A C 1
ATOM 698 O O . ILE A 1 87 ? 2.284 -8.609 24.005 1.00 89.56 87 ILE A O 1
ATOM 702 N N . ARG A 1 88 ? 1.702 -10.421 25.196 1.00 89.62 88 ARG A N 1
ATOM 703 C CA . ARG A 1 88 ? 2.902 -11.209 24.851 1.00 89.62 88 ARG A CA 1
ATOM 704 C C . ARG A 1 88 ? 2.667 -12.216 23.722 1.00 89.62 88 ARG A C 1
ATOM 706 O O . ARG A 1 88 ? 3.598 -12.568 23.005 1.00 89.62 88 ARG A O 1
ATOM 713 N N . GLY A 1 89 ? 1.436 -12.703 23.561 1.00 94.81 89 GLY A N 1
ATOM 714 C CA . GLY A 1 89 ? 1.103 -13.743 22.589 1.00 94.81 89 GLY A CA 1
ATOM 715 C C . GLY A 1 89 ? 0.804 -13.186 21.197 1.00 94.81 89 GLY A C 1
ATOM 716 O O . GLY A 1 89 ? -0.084 -12.353 21.036 1.00 94.81 89 GLY A O 1
ATOM 717 N N . MET A 1 90 ? 1.460 -13.722 20.162 1.00 94.50 90 MET A N 1
ATOM 718 C CA . MET A 1 90 ? 1.198 -13.321 18.770 1.00 94.50 90 MET A CA 1
ATOM 719 C C . MET A 1 90 ? -0.252 -13.568 18.333 1.00 94.50 90 MET A C 1
ATOM 721 O O . MET A 1 90 ? -0.807 -12.775 17.576 1.00 94.50 90 MET A O 1
ATOM 725 N N . ALA A 1 91 ? -0.873 -14.660 18.786 1.00 96.50 91 ALA A N 1
ATOM 726 C CA . ALA A 1 91 ? -2.270 -14.959 18.472 1.00 96.50 91 ALA A CA 1
ATOM 727 C C . ALA A 1 91 ? -3.226 -13.938 19.112 1.00 96.50 91 ALA A C 1
ATOM 729 O O . ALA A 1 91 ? -4.131 -13.434 18.449 1.00 96.50 91 ALA A O 1
ATOM 730 N N . GLU A 1 92 ? -2.977 -13.582 20.372 1.00 94.75 92 GLU A N 1
ATOM 731 C CA . GLU A 1 92 ? -3.764 -12.589 21.103 1.00 94.75 92 GLU A CA 1
ATOM 732 C C . GLU A 1 92 ? -3.607 -11.190 20.495 1.00 94.75 92 GLU A C 1
ATOM 734 O O . GLU A 1 92 ? -4.599 -10.494 20.285 1.00 94.75 92 GLU A O 1
ATOM 739 N N . MET A 1 93 ? -2.380 -10.811 20.123 1.00 94.12 93 MET A N 1
ATOM 740 C CA . MET A 1 93 ? -2.109 -9.546 19.439 1.00 94.12 93 MET A CA 1
ATOM 741 C C . MET A 1 93 ? -2.850 -9.469 18.100 1.00 94.12 93 MET A C 1
ATOM 743 O O . MET A 1 93 ? -3.538 -8.488 17.825 1.00 94.12 93 MET A O 1
ATOM 747 N N . LYS A 1 94 ? -2.796 -10.535 17.288 1.00 95.31 94 LYS A N 1
ATOM 748 C CA . LYS A 1 94 ? -3.540 -10.609 16.019 1.00 95.31 94 LYS A CA 1
ATOM 749 C C . LYS A 1 94 ? -5.045 -10.439 16.227 1.00 95.31 94 LYS A C 1
ATOM 751 O O . LYS A 1 94 ? -5.670 -9.685 15.483 1.00 95.31 94 LYS A O 1
ATOM 756 N N . LEU A 1 95 ? -5.614 -11.104 17.235 1.00 95.50 95 LEU A N 1
ATOM 757 C CA . LEU A 1 95 ? -7.035 -10.989 17.560 1.00 95.50 95 LEU A CA 1
ATOM 758 C C . LEU A 1 95 ? -7.403 -9.556 17.966 1.00 95.50 95 LEU A C 1
ATOM 760 O O . LEU A 1 95 ? -8.350 -8.990 17.420 1.00 95.50 95 LEU A O 1
ATOM 764 N N . ARG A 1 96 ? -6.640 -8.947 18.880 1.00 94.44 96 ARG A N 1
ATOM 765 C CA . ARG A 1 96 ? -6.898 -7.583 19.364 1.00 94.44 96 ARG A CA 1
ATOM 766 C C . ARG A 1 96 ? -6.743 -6.539 18.256 1.00 94.44 96 ARG A C 1
ATOM 768 O O . ARG A 1 96 ? -7.621 -5.690 18.114 1.00 94.44 96 ARG A O 1
ATOM 775 N N . CYS A 1 97 ? -5.710 -6.639 17.417 1.00 94.75 97 CYS A N 1
ATOM 776 C CA . CYS A 1 97 ? -5.570 -5.797 16.225 1.00 94.75 97 CYS A CA 1
ATOM 777 C C . CYS A 1 97 ? -6.761 -5.947 15.271 1.00 94.75 97 CYS A C 1
ATOM 779 O O . CYS A 1 97 ? -7.305 -4.944 14.807 1.00 94.75 97 CYS A O 1
ATOM 781 N N . GLY A 1 98 ? -7.196 -7.182 14.999 1.00 95.81 98 GLY A N 1
ATOM 782 C CA . GLY A 1 98 ? -8.356 -7.448 14.146 1.00 95.81 98 GLY A CA 1
ATOM 783 C C . GLY A 1 98 ? -9.641 -6.820 14.691 1.00 95.81 98 GLY A C 1
ATOM 784 O O . GLY A 1 98 ? -10.366 -6.152 13.951 1.00 95.81 98 GLY A O 1
ATOM 785 N N . LEU A 1 99 ? -9.890 -6.966 15.995 1.00 96.12 99 LEU A N 1
ATOM 786 C CA . LEU A 1 99 ? -11.031 -6.346 16.671 1.00 96.12 99 LEU A CA 1
ATOM 787 C C . LEU A 1 99 ? -10.968 -4.816 16.612 1.00 96.12 99 LEU A C 1
ATOM 789 O O . LEU A 1 99 ? -11.966 -4.189 16.263 1.00 96.12 99 LEU A O 1
ATOM 793 N N . ALA A 1 100 ? -9.805 -4.211 16.870 1.00 94.62 100 ALA A N 1
ATOM 794 C CA . ALA A 1 100 ? -9.626 -2.762 16.789 1.00 94.62 100 ALA A CA 1
ATOM 795 C C . ALA A 1 100 ? -9.961 -2.221 15.388 1.00 94.62 100 ALA A C 1
ATOM 797 O O . ALA A 1 100 ? -10.689 -1.236 15.260 1.00 94.62 100 ALA A O 1
ATOM 798 N N . LEU A 1 101 ? -9.505 -2.898 14.328 1.00 95.25 101 LEU A N 1
ATOM 799 C CA . LEU A 1 101 ? -9.832 -2.532 12.947 1.00 95.25 101 LEU A CA 1
ATOM 800 C C . LEU A 1 101 ? -11.340 -2.629 12.665 1.00 95.25 101 LEU A C 1
ATOM 802 O O . LEU A 1 101 ? -11.908 -1.718 12.060 1.00 95.25 101 LEU A O 1
ATOM 806 N N . CYS A 1 102 ? -12.007 -3.683 13.145 1.00 96.12 102 CYS A N 1
ATOM 807 C CA . CYS A 1 102 ? -13.459 -3.833 13.005 1.00 96.12 102 CYS A CA 1
ATOM 808 C C . CYS A 1 102 ? -14.218 -2.716 13.734 1.00 96.12 102 CYS A C 1
ATOM 810 O O . CYS A 1 102 ? -15.128 -2.114 13.164 1.00 96.12 102 CYS A O 1
ATOM 812 N N . VAL A 1 103 ? -13.810 -2.386 14.964 1.00 94.50 103 VAL A N 1
ATOM 813 C CA . VAL A 1 103 ? -14.397 -1.294 15.755 1.00 94.50 103 VAL A CA 1
ATOM 814 C C . VAL A 1 103 ? -14.221 0.046 15.044 1.00 94.50 103 VAL A C 1
ATOM 816 O O . VAL A 1 103 ? -15.187 0.795 14.923 1.00 94.50 103 VAL A O 1
ATOM 819 N N . MET A 1 104 ? -13.038 0.342 14.493 1.00 93.75 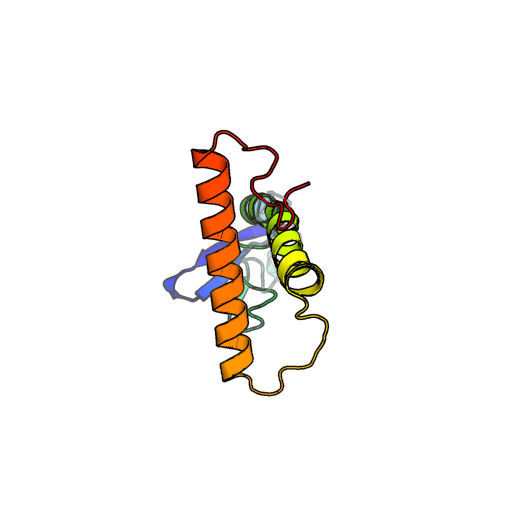104 MET A N 1
ATOM 820 C CA . MET A 1 104 ? -12.819 1.579 13.732 1.00 93.75 104 MET A CA 1
ATOM 821 C C . MET A 1 104 ? -13.788 1.725 12.550 1.00 93.75 104 MET A C 1
ATOM 823 O O . MET A 1 104 ? -14.278 2.830 12.303 1.00 93.75 104 MET A O 1
ATOM 827 N N . LEU A 1 105 ? -14.063 0.634 11.826 1.00 94.62 105 LEU A N 1
ATOM 828 C CA . LEU A 1 105 ? -15.008 0.623 10.705 1.00 94.62 105 LEU A CA 1
ATOM 829 C C . LEU A 1 105 ? -16.456 0.783 11.182 1.00 94.62 105 LEU A C 1
ATOM 831 O O . LEU A 1 105 ? -17.191 1.608 10.638 1.00 94.62 105 LEU A O 1
ATOM 835 N N . ALA A 1 106 ? -16.852 0.040 12.219 1.00 94.56 106 ALA A N 1
ATOM 836 C CA . ALA A 1 106 ? -18.192 0.108 12.795 1.00 94.56 106 ALA A CA 1
ATOM 837 C C . ALA A 1 106 ? -18.510 1.513 13.330 1.00 94.56 106 ALA A C 1
ATOM 839 O O . ALA A 1 106 ? -19.583 2.052 13.063 1.00 94.56 106 ALA A O 1
ATOM 840 N N . MET A 1 107 ? -17.551 2.146 14.008 1.00 92.50 107 MET A N 1
ATOM 841 C CA . MET A 1 107 ? -17.677 3.518 14.500 1.00 92.50 107 MET A CA 1
ATOM 842 C C . MET A 1 107 ? -17.828 4.533 13.370 1.00 92.50 107 MET A C 1
ATOM 844 O O . MET A 1 107 ? -18.696 5.403 13.441 1.00 92.50 107 MET A O 1
ATOM 848 N N . ALA A 1 108 ? -17.012 4.421 12.318 1.00 93.31 108 ALA A N 1
ATOM 849 C CA . ALA A 1 108 ? -17.121 5.305 11.164 1.00 93.31 108 ALA A CA 1
ATOM 850 C C . ALA A 1 108 ? -18.499 5.187 10.505 1.00 93.31 108 ALA A C 1
ATOM 852 O O . ALA A 1 108 ? -19.133 6.205 10.226 1.00 93.31 108 ALA A O 1
ATOM 853 N N . LEU A 1 109 ? -18.992 3.959 10.324 1.00 94.81 109 LEU A N 1
ATOM 854 C CA . LEU A 1 109 ? -20.319 3.704 9.773 1.00 94.81 109 LEU A CA 1
ATOM 855 C C . LEU A 1 109 ? -21.433 4.269 10.666 1.00 94.81 109 LEU A C 1
ATOM 857 O O . LEU A 1 109 ? -22.328 4.941 10.157 1.00 94.81 109 LEU A O 1
ATOM 861 N N . GLY A 1 110 ? -21.374 4.027 11.979 1.00 94.00 110 GLY A N 1
ATOM 862 C CA . GLY A 1 110 ? -22.363 4.522 12.940 1.00 94.00 110 GLY A CA 1
ATOM 863 C C . GLY A 1 110 ? -22.459 6.047 12.942 1.00 94.00 110 GLY A C 1
ATOM 864 O O . GLY A 1 110 ? -23.539 6.601 12.764 1.00 94.00 110 GLY A O 1
ATOM 865 N N . ARG A 1 111 ? -21.319 6.744 13.012 1.00 93.31 111 ARG A N 1
ATOM 866 C CA . ARG A 1 111 ? -21.270 8.216 12.978 1.00 93.31 111 ARG A CA 1
ATOM 867 C C . ARG A 1 111 ? -21.797 8.800 11.670 1.00 93.31 111 ARG A C 1
ATOM 869 O O . ARG A 1 111 ? -22.435 9.846 11.696 1.00 93.31 111 ARG A O 1
ATOM 876 N N . ILE A 1 112 ? -21.544 8.149 10.532 1.00 94.31 112 ILE A N 1
ATOM 877 C CA . ILE A 1 112 ? -22.114 8.580 9.247 1.00 94.31 112 ILE A CA 1
ATOM 878 C C . ILE A 1 112 ? -23.638 8.416 9.265 1.00 94.31 112 ILE A C 1
ATOM 880 O O . ILE A 1 112 ? -24.341 9.346 8.880 1.00 94.31 112 ILE A O 1
ATOM 884 N N . LYS A 1 113 ? -24.150 7.277 9.753 1.00 95.00 113 LYS A N 1
ATOM 885 C CA . LYS A 1 113 ? -25.597 7.032 9.879 1.00 95.00 113 LYS A CA 1
ATOM 886 C C . LYS A 1 113 ? -26.287 8.023 10.822 1.00 95.00 113 LYS A C 1
ATOM 888 O O . LYS A 1 113 ? -27.422 8.402 10.569 1.00 95.00 113 LYS A O 1
ATOM 893 N N . GLU A 1 114 ? -25.595 8.484 11.860 1.00 94.69 114 GLU A N 1
ATOM 894 C CA . GLU A 1 114 ? -26.070 9.528 12.778 1.00 94.69 114 GLU A CA 1
ATOM 895 C C . GLU A 1 114 ? -25.875 10.966 12.252 1.00 94.69 114 GLU A C 1
ATOM 897 O O . GLU A 1 114 ? -26.025 11.921 13.012 1.00 94.69 114 GLU A O 1
ATOM 902 N N . ASN A 1 115 ? -25.519 11.158 10.975 1.00 93.69 115 ASN A N 1
ATOM 903 C CA . ASN A 1 115 ? -25.233 12.471 10.377 1.00 93.69 115 ASN A CA 1
ATOM 904 C C . ASN A 1 115 ? -24.111 13.260 11.087 1.00 93.69 115 ASN A C 1
ATOM 906 O O . ASN A 1 115 ? -24.083 14.490 11.071 1.00 93.69 115 ASN A O 1
ATOM 910 N N . GLN A 1 116 ? -23.129 12.561 11.663 1.00 92.00 116 GLN A N 1
ATOM 911 C CA . GLN A 1 116 ? -21.950 13.134 12.323 1.00 92.00 116 GLN A CA 1
ATOM 912 C C . GLN A 1 116 ? -20.643 12.828 11.554 1.00 92.00 116 GLN A C 1
ATOM 914 O O . GLN A 1 116 ? -19.693 12.283 12.130 1.00 92.00 116 GLN A O 1
ATOM 919 N N . PRO A 1 117 ? -20.511 13.199 10.263 1.00 89.94 117 PRO A N 1
ATOM 920 C CA . PRO A 1 117 ? -19.342 12.840 9.453 1.00 89.94 117 PRO A CA 1
ATOM 921 C C . PRO A 1 117 ? -18.031 13.414 10.010 1.00 89.94 117 PRO A C 1
ATOM 923 O O . PRO A 1 117 ? -16.988 12.769 9.934 1.00 89.94 117 PRO A O 1
ATOM 926 N N . LYS A 1 118 ? -18.075 14.585 10.661 1.00 91.12 118 LYS A N 1
ATOM 927 C CA . LYS A 1 118 ? -16.902 15.196 11.314 1.00 91.12 118 LYS A CA 1
ATOM 928 C C . LYS A 1 118 ? -16.349 14.342 12.465 1.00 91.12 118 LYS A C 1
ATOM 930 O O . LYS A 1 118 ? -15.155 14.392 12.736 1.00 91.12 118 LYS A O 1
ATOM 935 N N . LYS A 1 119 ? -17.196 13.528 13.109 1.00 88.56 119 LYS A N 1
ATOM 936 C CA . LYS A 1 119 ? -16.833 12.655 14.238 1.00 88.56 119 LYS A CA 1
ATOM 937 C C . LYS A 1 119 ? -16.560 11.208 13.815 1.00 88.56 119 LYS A C 1
ATOM 939 O O . LYS A 1 119 ? -16.334 10.368 14.678 1.00 88.56 119 LYS A O 1
ATOM 944 N N . MET A 1 120 ? -16.501 10.904 12.512 1.00 89.00 120 MET A N 1
ATOM 945 C CA . MET A 1 120 ? -16.375 9.529 11.995 1.00 89.00 120 MET A CA 1
ATOM 946 C C . MET A 1 120 ? -15.166 8.734 12.527 1.00 89.00 120 MET A C 1
ATOM 948 O O . MET A 1 120 ? -15.153 7.510 12.473 1.00 89.00 120 MET A O 1
ATOM 952 N N . ARG A 1 121 ? -14.126 9.413 13.024 1.00 85.69 121 ARG A N 1
ATOM 953 C CA . ARG A 1 121 ? -12.909 8.789 13.577 1.00 85.69 121 ARG A CA 1
ATOM 954 C C . ARG A 1 121 ? -12.770 8.960 15.091 1.00 85.69 121 ARG A C 1
ATOM 956 O O . ARG A 1 121 ? -11.821 8.417 15.653 1.00 85.69 121 ARG A O 1
ATOM 963 N N . SER A 1 122 ? -13.668 9.709 15.731 1.00 84.50 122 SER A N 1
ATOM 964 C CA . SER A 1 122 ? -13.552 10.053 17.149 1.00 84.50 122 SER A CA 1
ATOM 965 C C . SER A 1 122 ? -13.945 8.874 18.029 1.00 84.50 122 SER A C 1
ATOM 967 O O . SER A 1 122 ? -15.084 8.411 17.960 1.00 84.50 122 SER A O 1
ATOM 969 N N . LEU A 1 123 ? -13.004 8.419 18.862 1.00 77.12 123 LEU A N 1
ATOM 970 C CA . LEU A 1 123 ? -13.245 7.421 19.909 1.00 77.12 123 LEU A CA 1
ATOM 971 C C .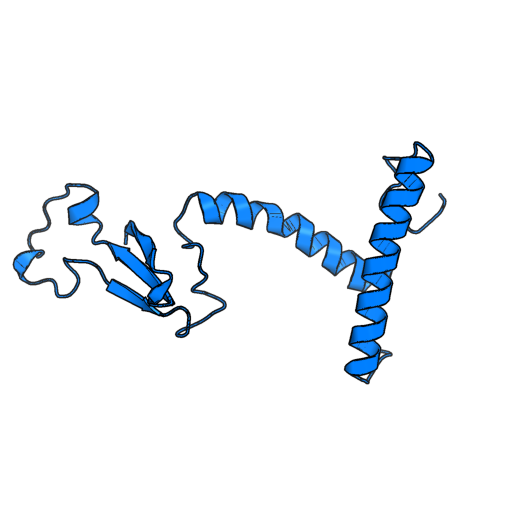 LEU A 1 123 ? -14.001 8.006 21.104 1.00 77.12 123 LEU A C 1
ATOM 973 O O . LEU A 1 123 ? -14.811 7.312 21.707 1.00 77.12 123 LEU A O 1
ATOM 977 N N . ALA A 1 124 ? -13.797 9.291 21.393 1.00 68.06 124 ALA A N 1
ATOM 978 C CA . ALA A 1 124 ? -14.482 9.990 22.468 1.00 68.06 124 ALA A CA 1
ATOM 97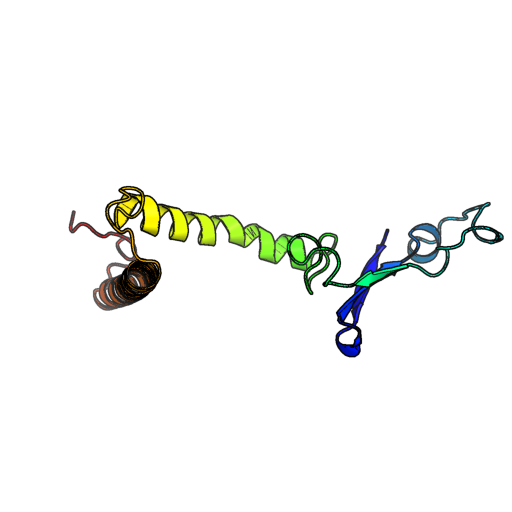9 C C . ALA A 1 124 ? -15.745 10.705 21.964 1.00 68.06 124 ALA A C 1
ATOM 981 O O . ALA A 1 124 ? -15.777 11.267 20.862 1.00 68.06 124 ALA A O 1
ATOM 982 N N . SER A 1 125 ? -16.783 10.711 22.797 1.00 55.06 125 SER A N 1
ATOM 983 C CA . SER A 1 125 ? -17.954 11.578 22.670 1.00 55.06 125 SER A CA 1
ATOM 984 C C . SER A 1 125 ? -17.684 12.922 23.356 1.00 55.06 125 SER A C 1
ATOM 986 O O . SER A 1 125 ? -18.264 13.211 24.396 1.00 55.06 125 SER A O 1
ATOM 988 N N . ALA A 1 126 ? -16.771 13.720 22.809 1.00 45.66 126 ALA A N 1
ATOM 989 C CA . ALA A 1 126 ? -16.746 15.160 23.064 1.00 45.66 126 ALA A CA 1
ATOM 990 C C . ALA A 1 126 ? -17.329 15.860 21.831 1.00 45.66 126 ALA A C 1
ATOM 992 O O . ALA A 1 126 ? -16.979 15.459 20.694 1.00 45.66 126 ALA A O 1
#